Protein AF-A0A7C3GWE5-F1 (afdb_monomer_lite)

Sequence (39 aa):
ILGDGELSVALSIKAHKFSKSARAQIEGAGGSAEVIPLG

Structure (mmCIF, N/CA/C/O backbone):
data_AF-A0A7C3GWE5-F1
#
_entry.id   AF-A0A7C3GWE5-F1
#
loop_
_atom_site.group_PDB
_atom_site.id
_atom_site.type_symbol
_atom_site.label_atom_id
_atom_site.la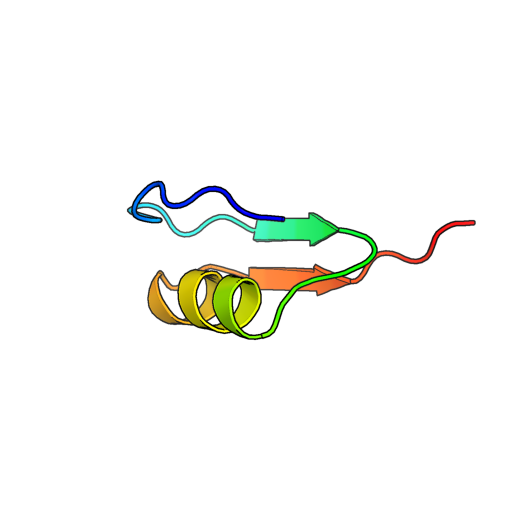bel_alt_id
_atom_site.label_comp_id
_atom_site.label_asym_id
_atom_site.label_entity_id
_atom_site.label_seq_id
_atom_site.pdbx_PDB_ins_code
_atom_site.Cartn_x
_atom_site.Cartn_y
_atom_site.Cartn_z
_atom_site.occupancy
_atom_site.B_iso_or_equiv
_atom_site.auth_seq_id
_atom_site.auth_comp_id
_atom_site.auth_asym_id
_atom_site.auth_atom_id
_atom_site.pdbx_PDB_model_num
ATOM 1 N N . ILE A 1 1 ? 8.200 -1.744 1.253 1.00 51.53 1 ILE A N 1
ATOM 2 C CA . ILE A 1 1 ? 7.735 -3.075 1.706 1.00 51.53 1 ILE A CA 1
ATOM 3 C C . ILE A 1 1 ? 6.813 -2.803 2.875 1.00 51.53 1 ILE A C 1
ATOM 5 O O . ILE A 1 1 ? 7.277 -2.215 3.841 1.00 51.53 1 ILE A O 1
ATOM 9 N N . LEU A 1 2 ? 5.517 -3.077 2.727 1.00 57.31 2 LEU A N 1
ATOM 10 C CA . LEU A 1 2 ? 4.622 -3.115 3.882 1.00 57.31 2 LEU A CA 1
ATOM 11 C C . LEU A 1 2 ? 4.915 -4.412 4.634 1.00 57.31 2 LEU A C 1
ATOM 13 O O . LEU A 1 2 ? 5.111 -5.440 3.986 1.00 57.31 2 LEU A O 1
ATOM 17 N N . GLY A 1 3 ? 5.002 -4.343 5.960 1.00 56.19 3 GLY A N 1
ATOM 18 C CA . GLY A 1 3 ? 5.065 -5.543 6.791 1.00 56.19 3 GLY A CA 1
ATOM 19 C C . GLY A 1 3 ? 3.717 -6.260 6.801 1.00 56.19 3 GLY A C 1
ATOM 20 O O . GLY A 1 3 ? 2.697 -5.629 6.537 1.00 56.19 3 GLY A O 1
ATOM 21 N N . ASP A 1 4 ? 3.723 -7.548 7.140 1.00 58.03 4 ASP A N 1
ATOM 22 C CA . ASP A 1 4 ? 2.558 -8.442 7.312 1.00 58.03 4 ASP A CA 1
ATOM 23 C C . ASP A 1 4 ? 1.546 -8.005 8.401 1.00 58.03 4 ASP A C 1
ATOM 25 O O . ASP A 1 4 ? 0.757 -8.807 8.893 1.00 58.03 4 ASP A O 1
ATOM 29 N N . GLY A 1 5 ? 1.564 -6.740 8.824 1.00 56.59 5 GLY A N 1
ATOM 30 C CA . GLY A 1 5 ? 0.576 -6.193 9.744 1.00 56.59 5 GLY A CA 1
ATOM 31 C C . GLY A 1 5 ? -0.732 -5.932 9.008 1.00 56.59 5 GLY A C 1
ATOM 32 O O . GLY A 1 5 ? -0.757 -5.168 8.045 1.00 56.59 5 GLY A O 1
ATOM 33 N N . GLU A 1 6 ? -1.808 -6.561 9.470 1.00 59.16 6 GLU A N 1
ATOM 34 C CA . GLU A 1 6 ? -3.153 -6.419 8.919 1.00 59.16 6 GLU A CA 1
ATOM 35 C C . GLU A 1 6 ? -3.535 -4.933 8.820 1.00 59.16 6 GLU A C 1
ATOM 37 O O . GLU A 1 6 ? -3.618 -4.220 9.827 1.00 59.16 6 GLU A O 1
ATOM 42 N N . LEU A 1 7 ? -3.708 -4.447 7.587 1.00 65.56 7 LEU A N 1
ATOM 43 C CA . LEU A 1 7 ? -3.998 -3.044 7.309 1.00 65.56 7 LEU A CA 1
ATOM 44 C C . LEU A 1 7 ? -5.463 -2.779 7.678 1.00 65.56 7 LEU A C 1
ATOM 46 O O . LEU A 1 7 ? -6.371 -2.895 6.867 1.00 65.56 7 LEU A O 1
ATOM 50 N N . SER A 1 8 ? -5.691 -2.496 8.955 1.00 63.28 8 SER A N 1
ATOM 51 C CA . SER A 1 8 ? -7.018 -2.371 9.576 1.00 63.28 8 SER A CA 1
ATOM 52 C C . SER A 1 8 ? -7.587 -0.948 9.497 1.00 63.28 8 SER A C 1
ATOM 54 O O . SER A 1 8 ? -8.692 -0.679 9.962 1.00 63.28 8 SER A O 1
ATOM 56 N N . VAL A 1 9 ? -6.844 -0.027 8.881 1.00 67.31 9 VAL A N 1
ATOM 57 C CA . VAL A 1 9 ? -7.211 1.380 8.698 1.00 67.31 9 VAL A CA 1
ATOM 58 C C . VAL A 1 9 ? -6.854 1.826 7.287 1.00 67.31 9 VAL A C 1
ATOM 60 O O . VAL A 1 9 ? -5.757 1.547 6.802 1.00 67.31 9 VAL A O 1
ATOM 63 N N . ALA A 1 10 ? -7.769 2.559 6.647 1.00 71.38 10 ALA A N 1
ATOM 64 C CA . ALA A 1 10 ? -7.549 3.178 5.346 1.00 71.38 10 ALA A CA 1
ATOM 65 C C . ALA A 1 10 ? -6.420 4.217 5.445 1.00 71.38 10 ALA A C 1
ATOM 67 O O . ALA A 1 10 ? -6.618 5.345 5.897 1.00 71.38 10 ALA A O 1
ATOM 68 N N . LEU A 1 11 ? -5.212 3.818 5.053 1.00 73.12 11 LEU A N 1
ATOM 69 C CA . LEU A 1 11 ? -4.025 4.665 5.084 1.00 73.12 11 LEU A CA 1
ATOM 70 C C . LEU A 1 11 ? -3.610 5.031 3.658 1.00 73.12 11 LEU A C 1
ATOM 72 O O . LEU A 1 11 ? -3.529 4.174 2.774 1.00 73.12 11 LEU A O 1
ATOM 76 N N . SER A 1 12 ? -3.318 6.313 3.444 1.00 78.75 12 SER A N 1
ATOM 77 C CA . SER A 1 12 ? -2.682 6.797 2.217 1.00 78.75 12 SER A CA 1
ATOM 78 C C . SER A 1 12 ? -1.173 6.668 2.349 1.00 78.75 12 SER A C 1
ATOM 80 O O . SER A 1 12 ? -0.532 7.437 3.065 1.00 78.75 12 SER A O 1
ATOM 82 N N . ILE A 1 13 ? -0.599 5.685 1.663 1.00 77.31 13 ILE A N 1
ATOM 83 C CA . ILE A 1 13 ? 0.828 5.378 1.719 1.00 77.31 13 ILE A CA 1
ATOM 84 C C . ILE 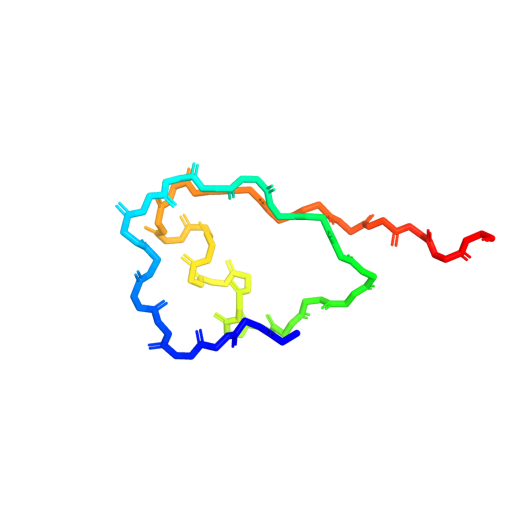A 1 13 ? 1.486 5.924 0.461 1.00 77.31 13 ILE A C 1
ATOM 86 O O . ILE A 1 13 ? 1.059 5.619 -0.652 1.00 77.31 13 ILE A O 1
ATOM 90 N N . LYS A 1 14 ? 2.555 6.704 0.644 1.00 82.75 14 LYS A N 1
ATOM 91 C CA . LYS A 1 14 ? 3.371 7.238 -0.448 1.00 82.75 14 LYS A CA 1
ATOM 92 C C . LYS A 1 14 ? 4.746 6.588 -0.427 1.00 82.75 14 LYS A C 1
ATOM 94 O O . LYS A 1 14 ? 5.453 6.693 0.571 1.00 82.75 14 LYS A O 1
ATOM 99 N N . ALA A 1 15 ? 5.127 5.894 -1.496 1.00 83.25 15 ALA A N 1
ATOM 100 C CA . ALA A 1 15 ? 6.437 5.248 -1.581 1.00 83.25 15 ALA A CA 1
ATOM 101 C C . ALA A 1 15 ? 6.935 5.141 -3.023 1.00 83.25 15 ALA A C 1
ATOM 103 O O . ALA A 1 15 ? 6.151 5.084 -3.961 1.00 83.25 15 ALA A O 1
ATOM 104 N N . HIS A 1 16 ? 8.249 5.033 -3.206 1.00 82.94 16 HIS A N 1
ATOM 105 C CA . HIS A 1 16 ? 8.856 4.915 -4.537 1.00 82.94 16 HIS A CA 1
ATOM 106 C C . HIS A 1 16 ? 8.576 3.575 -5.227 1.00 82.94 16 HIS A C 1
ATOM 108 O O . HIS A 1 16 ? 8.612 3.470 -6.451 1.00 82.94 16 HIS A O 1
ATOM 114 N N . LYS A 1 17 ? 8.304 2.522 -4.448 1.00 78.44 17 LYS A N 1
ATOM 115 C CA . LYS A 1 17 ? 8.043 1.177 -4.963 1.00 78.44 17 LYS A CA 1
ATOM 116 C C . LYS A 1 17 ? 7.065 0.438 -4.058 1.00 78.44 17 LYS A C 1
ATOM 118 O O . LYS A 1 17 ? 7.353 0.206 -2.883 1.00 78.44 17 LYS A O 1
ATOM 123 N N . PHE A 1 18 ? 5.957 -0.010 -4.639 1.00 80.25 18 PHE A N 1
ATOM 124 C CA . PHE A 1 18 ? 5.028 -0.940 -4.002 1.00 80.25 18 PHE A CA 1
ATOM 125 C C . PHE A 1 18 ? 5.201 -2.330 -4.606 1.00 80.25 18 PHE A C 1
ATOM 127 O O . PHE A 1 18 ? 5.313 -2.491 -5.821 1.00 80.25 18 PHE A O 1
ATOM 134 N N . SER A 1 19 ? 5.237 -3.349 -3.752 1.00 80.56 19 SER A N 1
ATOM 135 C CA . SER A 1 19 ? 5.104 -4.739 -4.184 1.00 80.56 19 SER A CA 1
ATOM 136 C C . SER A 1 19 ? 3.646 -5.028 -4.555 1.00 80.56 19 SER A C 1
ATOM 138 O O . SER A 1 19 ? 2.731 -4.398 -4.025 1.00 80.56 19 SER A O 1
ATOM 140 N N . LYS A 1 20 ? 3.417 -6.004 -5.447 1.00 82.31 20 LYS A N 1
ATOM 141 C CA . LYS A 1 20 ? 2.059 -6.414 -5.861 1.00 82.31 20 LYS A CA 1
ATOM 142 C C . LYS A 1 20 ? 1.166 -6.743 -4.657 1.00 82.31 20 LYS A C 1
ATOM 144 O O . LYS A 1 20 ? 0.034 -6.286 -4.593 1.00 82.31 20 LYS A O 1
ATOM 149 N N . SER A 1 21 ? 1.715 -7.465 -3.683 1.00 82.56 21 SER A N 1
ATOM 150 C CA . SER A 1 21 ? 1.045 -7.815 -2.428 1.00 82.56 21 SER A CA 1
ATOM 151 C C . SER A 1 21 ? 0.754 -6.607 -1.534 1.00 82.56 21 SER A C 1
ATOM 153 O O . SER A 1 21 ? -0.294 -6.570 -0.903 1.00 82.56 21 SER A O 1
ATOM 155 N N . ALA A 1 22 ? 1.633 -5.602 -1.501 1.00 77.94 22 ALA A N 1
ATOM 156 C CA . ALA A 1 22 ? 1.404 -4.389 -0.716 1.00 77.94 22 ALA A CA 1
ATOM 157 C C . ALA A 1 22 ? 0.283 -3.536 -1.313 1.00 77.94 22 ALA A C 1
ATOM 159 O O . ALA A 1 22 ? -0.573 -3.057 -0.583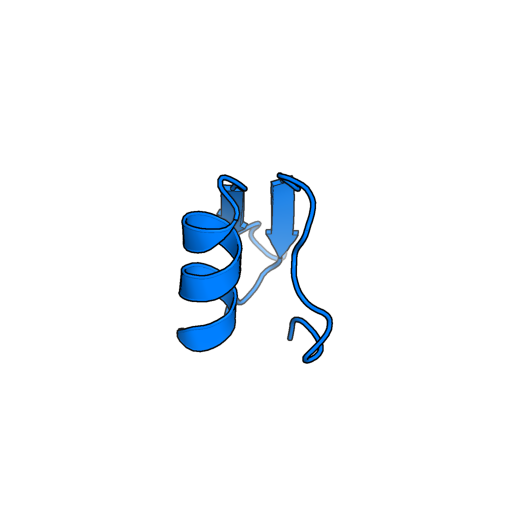 1.00 77.94 22 ALA A O 1
ATOM 160 N N . ARG A 1 23 ? 0.255 -3.373 -2.641 1.00 81.50 23 ARG A N 1
ATOM 161 C CA . ARG A 1 23 ? -0.798 -2.600 -3.310 1.00 81.50 23 ARG A CA 1
ATOM 162 C C . ARG A 1 23 ? -2.173 -3.244 -3.122 1.00 81.50 23 ARG A C 1
ATOM 164 O O . ARG A 1 23 ? -3.110 -2.547 -2.762 1.00 81.50 23 ARG A O 1
ATOM 171 N N . ALA A 1 24 ? -2.247 -4.570 -3.258 1.00 84.38 24 ALA A N 1
ATOM 172 C CA . ALA A 1 24 ? -3.472 -5.330 -3.024 1.00 84.38 24 ALA A CA 1
ATOM 173 C C . ALA A 1 24 ? -3.973 -5.215 -1.575 1.00 84.38 24 ALA A C 1
ATOM 175 O O . ALA A 1 24 ? -5.168 -5.059 -1.359 1.00 84.38 24 ALA A O 1
ATOM 176 N N . GLN A 1 25 ? -3.074 -5.246 -0.585 1.00 80.69 25 GLN A N 1
ATOM 177 C CA . GLN A 1 25 ? -3.446 -5.026 0.818 1.00 80.69 25 GLN A CA 1
ATOM 178 C C . GLN A 1 25 ? -3.940 -3.598 1.068 1.00 80.69 25 GLN A C 1
ATOM 180 O O . GLN A 1 25 ? -4.929 -3.410 1.767 1.00 80.69 25 GLN A O 1
ATOM 185 N N . ILE A 1 26 ? -3.285 -2.596 0.475 1.00 80.50 26 ILE A N 1
ATOM 186 C CA . ILE A 1 26 ? -3.676 -1.189 0.623 1.00 80.50 26 ILE A CA 1
ATOM 187 C C . ILE A 1 26 ? -5.056 -0.944 0.009 1.00 80.50 26 ILE A C 1
ATOM 189 O O . ILE A 1 26 ? -5.919 -0.378 0.670 1.00 80.50 26 ILE A O 1
ATOM 193 N N . GLU A 1 27 ? -5.281 -1.404 -1.222 1.00 81.75 27 GLU A N 1
ATOM 194 C CA . GLU A 1 27 ? -6.574 -1.277 -1.907 1.00 81.75 27 GLU A CA 1
ATOM 195 C C . GLU A 1 27 ? -7.667 -2.103 -1.204 1.00 81.75 27 GLU A C 1
ATOM 197 O O . GLU A 1 27 ? -8.786 -1.623 -1.038 1.00 81.75 27 GLU A O 1
ATOM 202 N N . GLY A 1 28 ? -7.340 -3.306 -0.716 1.00 83.44 28 GLY A N 1
ATOM 203 C CA . GLY A 1 28 ? -8.268 -4.173 0.019 1.00 83.44 28 GLY A CA 1
ATOM 204 C C . GLY A 1 28 ? -8.702 -3.614 1.376 1.00 83.44 28 GLY A C 1
ATOM 205 O O . GLY A 1 28 ? -9.830 -3.841 1.802 1.00 83.44 28 GLY A O 1
ATOM 206 N N . ALA A 1 29 ? -7.844 -2.829 2.023 1.00 81.31 29 ALA A N 1
ATOM 207 C CA . ALA A 1 29 ? -8.157 -2.111 3.255 1.00 81.31 29 ALA A CA 1
ATOM 208 C C . ALA A 1 29 ? -8.905 -0.782 3.031 1.00 81.31 29 ALA A C 1
ATOM 210 O O . ALA A 1 29 ? -9.177 -0.057 3.988 1.00 81.31 29 ALA A O 1
ATOM 211 N N . GLY A 1 30 ? -9.201 -0.419 1.775 1.00 81.44 30 GLY A N 1
ATOM 212 C CA . GLY A 1 30 ? -9.792 0.876 1.423 1.00 81.44 30 GLY A CA 1
ATOM 213 C C . GLY A 1 30 ? -8.813 2.053 1.515 1.00 81.44 30 GLY A C 1
ATOM 214 O O . GLY A 1 30 ? -9.236 3.207 1.568 1.00 81.44 30 GLY A O 1
ATOM 215 N N . GLY A 1 31 ? -7.508 1.776 1.564 1.00 84.00 31 GLY A N 1
ATOM 216 C CA . GLY A 1 31 ? -6.437 2.767 1.538 1.00 84.00 31 GLY A CA 1
ATOM 217 C C . GLY A 1 31 ? -6.033 3.174 0.119 1.00 84.00 31 GLY A C 1
ATOM 218 O O . GLY A 1 31 ? -6.616 2.755 -0.879 1.00 84.00 31 GLY A O 1
ATOM 219 N N . SER A 1 32 ? -5.003 4.013 0.012 1.00 83.12 32 SER A N 1
ATOM 220 C CA . SER A 1 32 ? -4.500 4.524 -1.273 1.00 83.12 32 SER A CA 1
ATOM 221 C C . SER A 1 32 ? -2.982 4.392 -1.362 1.00 83.12 32 SER A C 1
ATOM 223 O O . SER A 1 32 ? -2.265 4.769 -0.438 1.00 83.12 32 SER A O 1
ATOM 225 N N . ALA A 1 33 ? -2.478 3.857 -2.476 1.00 83.19 33 ALA A N 1
ATOM 226 C CA . ALA A 1 33 ? -1.046 3.689 -2.725 1.00 83.19 33 ALA A CA 1
ATOM 227 C C . ALA A 1 33 ? -0.565 4.690 -3.789 1.00 83.19 33 ALA A C 1
ATOM 229 O O . ALA A 1 33 ? -0.799 4.495 -4.983 1.00 83.19 33 ALA A O 1
ATOM 230 N N . GLU A 1 34 ? 0.121 5.752 -3.365 1.00 86.06 34 GLU A N 1
ATOM 231 C CA . GLU A 1 34 ? 0.681 6.779 -4.252 1.00 86.06 34 GLU A CA 1
ATOM 232 C C . GLU A 1 34 ? 2.173 6.543 -4.499 1.00 86.06 34 GLU A C 1
ATOM 234 O O . GLU A 1 34 ? 2.990 6.516 -3.575 1.00 86.06 34 GLU A O 1
ATOM 239 N N . VAL A 1 35 ? 2.556 6.391 -5.769 1.00 86.62 35 VAL A N 1
ATOM 240 C CA . VAL A 1 35 ? 3.965 6.236 -6.142 1.00 86.62 35 VAL A CA 1
ATOM 241 C C . VAL A 1 35 ? 4.609 7.610 -6.255 1.00 86.62 35 VAL A C 1
ATOM 243 O O . VAL A 1 35 ? 4.330 8.347 -7.197 1.00 86.62 35 VAL A O 1
ATOM 246 N N . ILE A 1 36 ? 5.476 7.951 -5.305 1.00 85.44 36 ILE A N 1
ATOM 247 C CA . ILE A 1 36 ? 6.252 9.195 -5.361 1.00 85.44 36 ILE A CA 1
ATOM 248 C C . ILE A 1 36 ? 7.561 8.971 -6.138 1.00 85.44 36 ILE A C 1
ATOM 250 O O . ILE A 1 36 ? 8.226 7.959 -5.908 1.00 85.44 36 ILE A O 1
ATOM 254 N N . PRO A 1 37 ? 7.971 9.871 -7.049 1.00 80.62 37 PRO A N 1
ATOM 255 C CA . PRO A 1 37 ? 9.284 9.801 -7.694 1.00 80.62 37 PRO A CA 1
ATOM 256 C C . PRO A 1 37 ? 10.412 10.112 -6.692 1.00 80.62 37 PRO A C 1
ATOM 258 O O . PRO A 1 37 ? 10.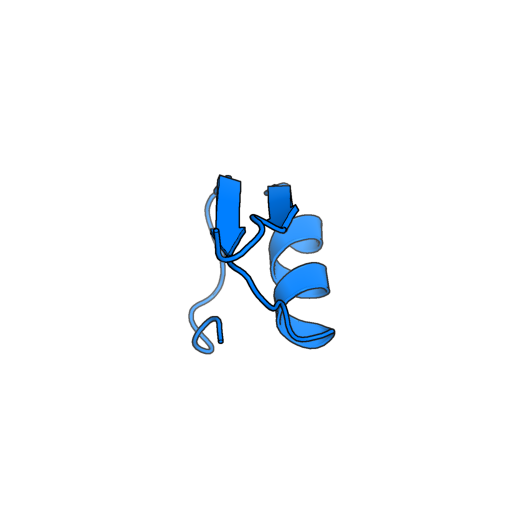235 10.958 -5.819 1.00 80.62 37 P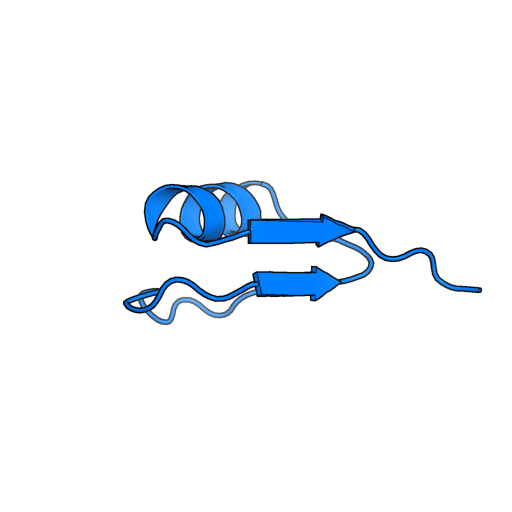RO A O 1
ATOM 261 N N . LEU A 1 38 ? 11.563 9.437 -6.803 1.00 73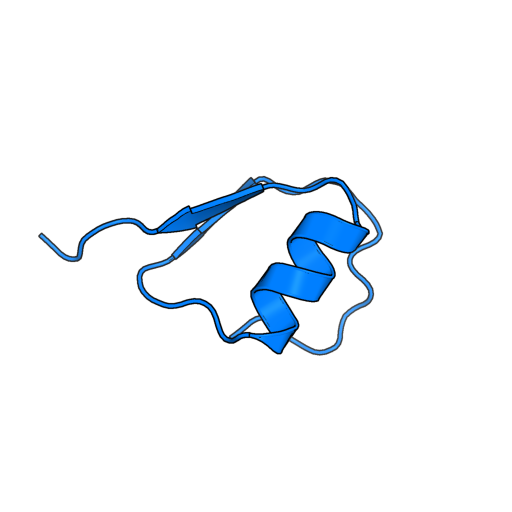.25 38 LEU A N 1
ATOM 262 C CA . LEU A 1 38 ? 12.818 9.891 -6.179 1.00 73.25 38 LEU A CA 1
ATOM 263 C C . LEU A 1 38 ? 13.358 11.025 -7.055 1.00 73.25 38 LEU A C 1
ATOM 265 O O . LEU A 1 38 ? 13.809 10.756 -8.169 1.00 73.25 38 LEU A O 1
ATOM 269 N N . GLY A 1 39 ? 13.216 12.263 -6.587 1.00 65.56 39 GLY A N 1
ATOM 270 C CA . GLY A 1 39 ? 13.825 13.459 -7.173 1.00 65.56 39 GLY A CA 1
ATOM 271 C C . GLY A 1 39 ? 15.045 13.884 -6.380 1.00 65.56 39 GLY A C 1
ATOM 272 O O . GLY A 1 39 ? 15.022 13.677 -5.145 1.00 65.56 39 GLY A O 1
#

Secondary structure (DSSP, 8-state):
---S----S--EEEES---HHHHHHHHHTT-EEEE----

pLDDT: mean 75.63, std 9.97, range [51.53, 86.62]

Foldseek 3Di:
DDPPPQLQAAEADEEQDDDPVRCCSNVVNVHHYHHDDDD

Radius of gyration: 9.68 Å; chains: 1; bounding box: 24×22×17 Å